Protein AF-A0A9D5MMY2-F1 (afdb_monomer)

Foldseek 3Di:
DKFWAAPQQQTDWDPDDPDPRTDIDDDPPVQDPQVPHDGVVSNQWGWDQDPNHIDIDGHDDVVVVVVVVVVVVVVVVVVVVVVVVVVVVVVVD

Radius of gyration: 20.59 Å; Cα contacts (8 Å, |Δi|>4): 104; chains: 1; bounding box: 56×24×50 Å

Sequence (93 aa):
MKIYVNKKGEIKDVHSTTNTTLQEIEIPDDNNPFEGWSDVRICCFRAEMKNGNLDYAPYIDTRIIDYMDRLSQQNISAQAQIDYIAMMTDIEM

Solvent-accessible surface area (backbone atoms only — not comparable to full-atom values): 5527 Å² total; per-residue (Å²): 86,46,38,28,19,41,96,83,22,41,28,76,42,60,83,76,79,89,59,81,79,41,47,80,45,81,39,57,73,95,67,44,92,59,72,95,60,53,67,75,66,54,44,33,24,26,48,45,81,54,97,91,40,82,47,72,47,84,43,84,52,65,66,56,51,57,46,53,53,49,52,52,54,50,52,52,53,53,50,55,50,51,54,50,51,53,56,57,59,64,70,76,112

Structure (mmCIF, N/CA/C/O backbone):
data_AF-A0A9D5MMY2-F1
#
_entry.id   AF-A0A9D5MMY2-F1
#
loop_
_atom_site.group_PDB
_atom_site.id
_atom_site.type_symbol
_atom_site.label_atom_id
_atom_site.label_alt_id
_atom_site.label_comp_id
_atom_site.label_asym_id
_atom_site.label_entity_id
_atom_site.label_seq_id
_atom_site.pdbx_PDB_ins_code
_atom_site.Cartn_x
_atom_site.Cartn_y
_atom_site.Cartn_z
_atom_site.occupancy
_at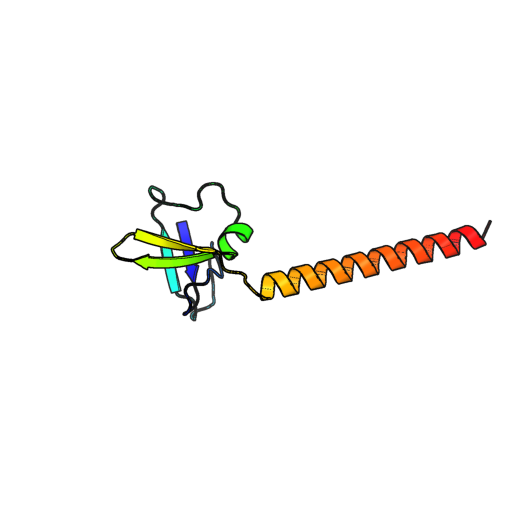om_site.B_iso_or_equiv
_atom_site.auth_seq_id
_atom_site.auth_comp_id
_atom_site.auth_asym_id
_atom_site.auth_atom_id
_atom_site.pdbx_PDB_model_num
ATOM 1 N N . MET A 1 1 ? -13.090 1.313 -2.284 1.00 88.00 1 MET A N 1
ATOM 2 C CA . MET A 1 1 ? -11.723 0.706 -2.356 1.00 88.00 1 MET A CA 1
ATOM 3 C C . MET A 1 1 ? -11.337 0.021 -1.034 1.00 88.00 1 MET A C 1
ATOM 5 O O . MET A 1 1 ? -11.890 0.378 -0.005 1.00 88.00 1 MET A O 1
ATOM 9 N N . LYS A 1 2 ? -10.397 -0.943 -1.014 1.00 91.31 2 LYS A N 1
ATOM 10 C CA . LYS A 1 2 ? -9.890 -1.574 0.226 1.00 91.31 2 LYS A CA 1
ATOM 11 C C . LYS A 1 2 ? -8.370 -1.498 0.318 1.00 91.31 2 LYS A C 1
ATOM 13 O O . LYS A 1 2 ? -7.695 -1.715 -0.680 1.00 91.31 2 LYS A O 1
ATOM 18 N N . ILE A 1 3 ? -7.840 -1.228 1.507 1.00 93.19 3 ILE A N 1
ATOM 19 C CA . ILE A 1 3 ? -6.400 -1.255 1.793 1.00 93.19 3 ILE A CA 1
ATOM 20 C C . ILE A 1 3 ? -6.111 -2.153 2.991 1.00 93.19 3 ILE A C 1
ATOM 22 O O . ILE A 1 3 ? -6.939 -2.296 3.889 1.00 93.19 3 ILE A O 1
ATOM 26 N N . TYR A 1 4 ? -4.921 -2.739 3.022 1.00 94.62 4 TYR A N 1
ATOM 27 C CA . TYR A 1 4 ? -4.492 -3.655 4.070 1.00 94.62 4 TYR A CA 1
ATOM 28 C C . TYR A 1 4 ? -3.260 -3.099 4.764 1.00 94.62 4 TYR A C 1
ATOM 30 O O . TYR A 1 4 ? -2.189 -2.988 4.163 1.00 94.62 4 TYR A O 1
ATOM 38 N N . VAL A 1 5 ? -3.410 -2.752 6.039 1.00 94.12 5 VAL A N 1
ATOM 39 C CA . VAL A 1 5 ? -2.369 -2.097 6.834 1.00 94.12 5 VAL A CA 1
ATOM 40 C C . VAL A 1 5 ? -1.810 -3.027 7.902 1.00 94.12 5 VAL A C 1
ATOM 42 O O . VAL A 1 5 ? -2.511 -3.881 8.437 1.00 94.12 5 VAL A O 1
ATOM 45 N N . ASN A 1 6 ? -0.534 -2.879 8.250 1.00 93.69 6 ASN A N 1
ATOM 46 C CA . ASN A 1 6 ? 0.013 -3.561 9.425 1.00 93.69 6 ASN A CA 1
ATOM 47 C C . ASN A 1 6 ? -0.334 -2.810 10.728 1.00 93.69 6 ASN A C 1
ATOM 49 O O . ASN A 1 6 ? -0.921 -1.732 10.714 1.00 93.69 6 ASN A O 1
ATOM 53 N N . LYS A 1 7 ? 0.113 -3.333 11.878 1.00 92.69 7 LYS A N 1
ATOM 54 C CA . LYS A 1 7 ? -0.099 -2.712 13.204 1.00 92.69 7 LYS A CA 1
ATOM 55 C C . LYS A 1 7 ? 0.466 -1.290 13.364 1.00 92.69 7 LYS A C 1
ATOM 57 O O . LYS A 1 7 ? 0.170 -0.639 14.358 1.00 92.69 7 LYS A O 1
ATOM 62 N N . LYS A 1 8 ? 1.320 -0.829 12.446 1.00 92.25 8 LYS A N 1
ATOM 63 C CA . LYS A 1 8 ? 1.878 0.534 12.421 1.00 92.25 8 LYS A CA 1
ATOM 64 C C . LYS A 1 8 ? 1.122 1.456 11.451 1.00 92.25 8 LYS A C 1
ATOM 66 O O . LYS A 1 8 ? 1.589 2.563 11.194 1.00 92.25 8 LYS A O 1
ATOM 71 N N . GLY A 1 9 ? 0.020 0.982 10.867 1.00 92.31 9 GLY A N 1
ATOM 72 C CA . GLY A 1 9 ? -0.749 1.681 9.841 1.00 92.31 9 GLY A CA 1
ATOM 73 C C . GLY A 1 9 ? -0.119 1.634 8.449 1.00 92.31 9 GLY A C 1
ATOM 74 O O . GLY A 1 9 ? -0.637 2.256 7.540 1.00 92.31 9 GLY A O 1
ATOM 75 N N . GLU A 1 10 ? 0.997 0.933 8.236 1.00 92.88 10 GLU A N 1
ATOM 76 C CA . GLU A 1 10 ? 1.682 0.918 6.934 1.00 92.88 10 GLU A CA 1
ATOM 77 C C . GLU A 1 10 ? 0.891 0.095 5.921 1.00 92.88 10 GLU A C 1
ATOM 79 O O . GLU A 1 10 ? 0.660 -1.093 6.168 1.00 92.88 10 GLU A O 1
ATOM 84 N N . ILE A 1 11 ? 0.529 0.697 4.787 1.00 92.44 11 ILE A N 1
ATOM 85 C CA . ILE A 1 11 ? -0.205 0.025 3.714 1.00 92.44 11 ILE A CA 1
ATOM 86 C C . ILE A 1 11 ? 0.707 -1.003 3.051 1.00 92.44 11 ILE A C 1
ATOM 88 O O . ILE A 1 11 ? 1.761 -0.671 2.516 1.00 92.44 11 ILE A O 1
ATOM 92 N N . LYS A 1 12 ? 0.314 -2.275 3.117 1.00 90.94 12 LYS A N 1
ATOM 93 C CA . LYS A 1 12 ? 1.067 -3.401 2.553 1.00 90.94 12 LYS A CA 1
ATOM 94 C C . LYS A 1 12 ? 0.424 -3.988 1.305 1.00 90.94 12 LYS A C 1
ATOM 96 O O . LYS A 1 12 ? 1.136 -4.625 0.536 1.00 90.94 12 LYS A O 1
ATOM 101 N N . ASP A 1 13 ? -0.881 -3.796 1.143 1.00 90.94 13 ASP A N 1
ATOM 102 C CA . ASP A 1 13 ? -1.661 -4.283 0.009 1.00 90.94 13 ASP A CA 1
ATOM 103 C C . ASP A 1 13 ? -2.899 -3.391 -0.204 1.00 90.94 13 ASP A C 1
ATOM 105 O O . ASP A 1 13 ? -3.332 -2.690 0.713 1.00 90.94 13 ASP A O 1
ATOM 109 N N . VAL A 1 14 ? -3.461 -3.413 -1.408 1.00 88.69 14 VAL A N 1
ATOM 110 C CA . VAL A 1 14 ? -4.492 -2.478 -1.905 1.00 88.69 14 VAL A CA 1
ATOM 111 C C . VAL A 1 14 ? -5.593 -3.182 -2.708 1.00 88.69 14 VAL A C 1
ATOM 113 O O . VAL A 1 14 ? -6.526 -2.544 -3.197 1.00 88.69 14 VAL A O 1
ATOM 116 N N . HIS A 1 15 ? -5.513 -4.510 -2.838 1.00 82.06 15 HIS A N 1
ATOM 117 C CA . HIS A 1 15 ? -6.519 -5.302 -3.549 1.00 82.06 15 HIS A CA 1
ATOM 118 C C . HIS A 1 15 ? -7.053 -6.446 -2.706 1.00 82.06 15 HIS A C 1
ATOM 120 O O . HIS A 1 15 ? -8.259 -6.571 -2.511 1.00 82.06 15 HIS A O 1
ATOM 126 N N . SER A 1 16 ? -6.156 -7.289 -2.207 1.00 85.62 16 SER A N 1
ATOM 127 C CA . SER A 1 16 ? -6.529 -8.472 -1.445 1.00 85.62 16 SER A CA 1
ATOM 128 C C . SER A 1 16 ? -5.303 -9.032 -0.764 1.00 85.62 16 SER A C 1
ATOM 130 O O . SER A 1 16 ? -4.229 -9.042 -1.352 1.00 85.62 16 SER A O 1
ATOM 132 N N . THR A 1 17 ? -5.467 -9.601 0.421 1.00 87.06 17 THR A N 1
ATOM 133 C CA . THR A 1 17 ? -4.363 -10.275 1.092 1.00 87.06 17 THR A CA 1
ATOM 134 C C . THR A 1 17 ? -4.833 -11.558 1.757 1.00 87.06 17 THR A C 1
ATOM 136 O O . THR A 1 17 ? -5.936 -11.638 2.291 1.00 87.06 17 THR A O 1
ATOM 139 N N . THR A 1 18 ? -3.976 -12.576 1.743 1.00 90.12 18 THR A N 1
ATOM 140 C CA . THR A 1 18 ? -4.134 -13.785 2.568 1.00 90.12 18 THR A CA 1
ATOM 141 C C . THR A 1 18 ? -3.477 -13.623 3.940 1.00 90.12 18 THR A C 1
ATOM 143 O O . THR A 1 18 ? -3.569 -14.509 4.791 1.00 90.12 18 THR A O 1
ATOM 146 N N . ASN A 1 19 ? -2.801 -12.494 4.174 1.00 88.56 19 ASN A N 1
ATOM 147 C CA . ASN A 1 19 ? -2.091 -12.224 5.409 1.00 88.56 19 ASN A CA 1
ATOM 148 C C . ASN A 1 19 ? -3.051 -11.730 6.501 1.00 88.56 19 ASN A C 1
ATOM 150 O O . ASN A 1 19 ? -3.372 -10.547 6.583 1.00 88.56 19 ASN A O 1
ATOM 154 N N . THR A 1 20 ? -3.436 -12.636 7.399 1.00 90.19 20 THR A N 1
ATOM 155 C CA . THR A 1 20 ? -4.353 -12.364 8.521 1.00 90.19 20 THR A CA 1
ATOM 156 C C . THR A 1 20 ? -3.792 -11.415 9.583 1.00 90.19 20 THR A C 1
ATOM 158 O O . THR A 1 20 ? -4.516 -11.010 10.488 1.00 90.19 20 THR A O 1
ATOM 161 N N . THR A 1 21 ? -2.503 -11.064 9.511 1.00 92.81 21 THR A N 1
ATOM 162 C CA . THR A 1 21 ? -1.891 -10.094 10.434 1.00 92.81 21 THR A CA 1
ATOM 163 C C . THR A 1 21 ? -2.141 -8.644 10.027 1.00 92.81 21 THR A C 1
ATOM 165 O O . THR A 1 21 ? -1.844 -7.737 10.810 1.00 92.81 21 THR A O 1
ATOM 168 N N . LEU A 1 22 ? -2.656 -8.428 8.814 1.00 93.81 22 LEU A N 1
ATOM 169 C CA . LEU A 1 22 ? -3.017 -7.117 8.299 1.00 93.81 2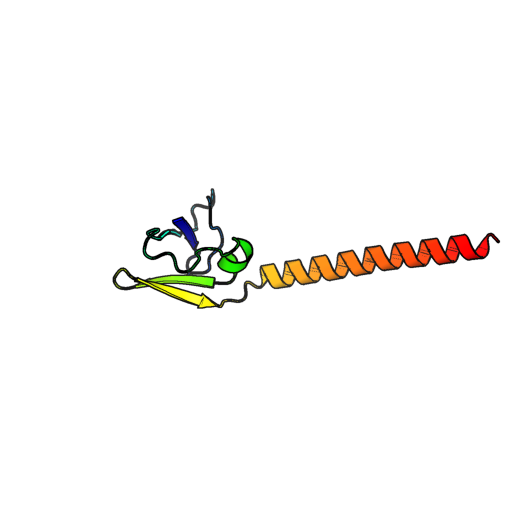2 LEU A CA 1
ATOM 170 C C . LEU A 1 22 ? -4.471 -6.791 8.643 1.00 93.81 22 LEU A C 1
ATOM 172 O O . LEU A 1 22 ? -5.344 -7.655 8.640 1.00 93.81 22 LEU A O 1
ATOM 176 N N . GLN A 1 2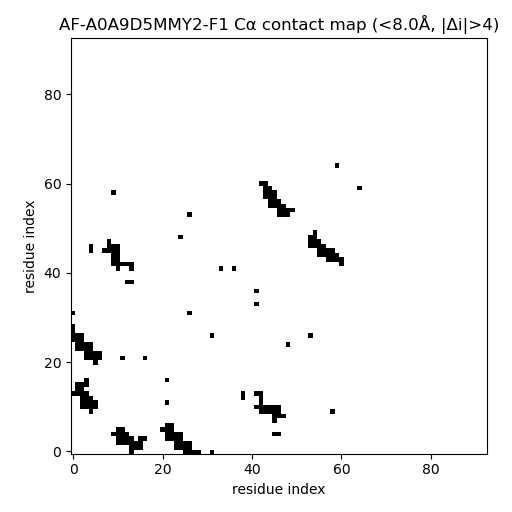3 ? -4.714 -5.521 8.926 1.00 95.00 23 GLN A N 1
ATOM 177 C CA . GLN A 1 23 ? -6.036 -4.963 9.128 1.00 95.00 23 GLN A CA 1
ATOM 178 C C . GLN A 1 23 ? -6.572 -4.446 7.793 1.00 95.00 23 GLN A C 1
ATOM 180 O O . GLN A 1 23 ? -5.893 -3.682 7.109 1.00 95.00 23 GLN A O 1
ATOM 185 N N . GLU A 1 24 ? -7.796 -4.836 7.447 1.00 94.81 24 GLU A N 1
ATOM 186 C CA . GLU A 1 24 ? -8.526 -4.271 6.313 1.00 94.81 24 GLU A CA 1
ATOM 187 C C . GLU A 1 24 ? -9.128 -2.913 6.703 1.00 94.81 24 GLU A C 1
ATOM 189 O O . GLU A 1 24 ? -9.747 -2.775 7.761 1.00 94.81 24 GLU A O 1
ATOM 194 N N . ILE A 1 25 ? -8.945 -1.915 5.842 1.00 92.25 25 ILE A N 1
ATOM 195 C CA . ILE A 1 25 ? -9.618 -0.619 5.906 1.00 92.25 25 ILE A CA 1
ATOM 196 C C . ILE A 1 25 ? -10.375 -0.436 4.592 1.00 92.25 25 ILE A C 1
ATOM 198 O O . ILE A 1 25 ? -9.782 -0.419 3.511 1.00 92.25 25 ILE A O 1
ATOM 202 N N . GLU A 1 26 ? -11.691 -0.294 4.695 1.00 91.25 26 GLU A N 1
ATOM 203 C CA . GLU A 1 26 ? -12.549 0.051 3.568 1.00 91.25 26 GLU A CA 1
ATOM 204 C C . GLU A 1 26 ? -12.609 1.573 3.415 1.00 91.25 26 GLU A C 1
ATOM 206 O O . GLU A 1 26 ? -12.904 2.301 4.362 1.00 91.25 26 GLU A O 1
ATOM 211 N N . ILE A 1 27 ? -12.287 2.045 2.213 1.00 87.81 27 ILE A N 1
ATOM 212 C CA . ILE A 1 27 ? -12.306 3.452 1.824 1.00 87.81 27 ILE A CA 1
ATOM 213 C C . ILE A 1 27 ? -13.532 3.660 0.927 1.00 87.81 27 ILE A C 1
ATOM 215 O O . ILE A 1 27 ? -13.576 3.057 -0.153 1.00 87.81 27 ILE A O 1
ATOM 219 N N . PRO A 1 28 ? -14.509 4.486 1.339 1.00 84.75 28 PRO A N 1
ATOM 220 C CA . PRO A 1 28 ? -15.641 4.861 0.495 1.00 84.75 28 PRO A CA 1
ATOM 221 C C . PRO A 1 28 ? -15.154 5.523 -0.796 1.00 84.75 28 PRO A C 1
ATOM 223 O O . PRO A 1 28 ? -14.227 6.334 -0.759 1.00 84.75 28 PRO A O 1
ATOM 226 N N . ASP A 1 29 ? -15.753 5.181 -1.934 1.00 82.50 29 ASP A N 1
ATOM 227 C CA . ASP A 1 29 ? -15.286 5.665 -3.242 1.00 82.50 29 ASP A CA 1
ATOM 228 C C . ASP A 1 29 ? -15.416 7.195 -3.371 1.00 82.50 29 ASP A C 1
ATOM 230 O O . ASP A 1 29 ? -14.545 7.855 -3.925 1.00 82.50 29 ASP A O 1
ATOM 234 N N . ASP A 1 30 ? -16.450 7.765 -2.761 1.00 83.75 30 ASP A N 1
ATOM 235 C CA . ASP A 1 30 ? -16.748 9.192 -2.644 1.00 83.75 30 ASP A CA 1
ATOM 236 C C . ASP A 1 30 ? -15.768 9.973 -1.746 1.00 83.75 30 ASP A C 1
ATOM 238 O O . ASP A 1 30 ? -15.785 11.204 -1.738 1.00 83.75 30 ASP A O 1
ATOM 242 N N . ASN A 1 31 ? -14.879 9.281 -1.027 1.00 78.94 31 ASN A N 1
ATOM 243 C CA . ASN A 1 31 ? -13.838 9.889 -0.199 1.00 78.94 31 ASN A CA 1
ATOM 244 C C . ASN A 1 31 ? -12.494 9.159 -0.348 1.00 78.94 31 ASN A C 1
ATOM 246 O O . ASN A 1 31 ? -11.764 8.987 0.629 1.00 78.94 31 ASN A O 1
ATOM 250 N N . ASN A 1 32 ? -12.181 8.677 -1.555 1.00 86.62 32 ASN A N 1
ATOM 251 C CA . ASN A 1 32 ? -10.933 7.974 -1.826 1.00 86.62 32 ASN A CA 1
ATOM 252 C C . ASN A 1 32 ? -9.781 8.956 -2.119 1.00 86.62 32 ASN A C 1
ATOM 254 O O . ASN A 1 32 ? -9.690 9.466 -3.238 1.00 86.62 32 ASN A O 1
ATOM 258 N N . PRO A 1 33 ? -8.834 9.184 -1.186 1.00 86.88 33 PRO A N 1
ATOM 259 C CA . PRO A 1 33 ? -7.720 10.099 -1.432 1.00 86.88 33 PRO A CA 1
ATOM 260 C C . PRO A 1 33 ? -6.686 9.545 -2.424 1.00 86.88 33 PRO A C 1
ATOM 262 O O . PRO A 1 33 ? -5.770 10.263 -2.821 1.00 86.88 33 PRO A O 1
ATOM 265 N N . PHE A 1 34 ? -6.808 8.273 -2.813 1.00 89.12 34 PHE A N 1
ATOM 266 C CA . PHE A 1 34 ? -5.902 7.587 -3.730 1.00 89.12 34 PHE A CA 1
ATOM 267 C C . PHE A 1 34 ? -6.482 7.439 -5.142 1.00 89.12 34 PHE A C 1
ATOM 269 O O . PHE A 1 34 ? -5.980 6.645 -5.940 1.00 89.12 34 PHE A O 1
ATOM 276 N N . GLU A 1 35 ? -7.545 8.172 -5.476 1.00 89.31 35 GLU A N 1
ATOM 277 C CA . GLU A 1 35 ? -8.129 8.128 -6.815 1.00 89.31 35 GLU A CA 1
ATOM 278 C C . GLU A 1 35 ? -7.079 8.465 -7.896 1.00 89.31 35 GLU A C 1
ATOM 280 O O . GLU A 1 35 ? -6.316 9.429 -7.797 1.00 89.31 35 GLU A O 1
ATOM 285 N N . GLY A 1 36 ? -6.987 7.619 -8.929 1.00 87.88 36 GLY A N 1
ATOM 286 C CA . GLY A 1 36 ? -5.995 7.752 -10.004 1.00 87.88 36 GLY A CA 1
ATOM 287 C C . GLY A 1 36 ? -4.548 7.417 -9.604 1.00 87.88 36 GLY A C 1
ATOM 288 O O . GLY A 1 36 ? -3.619 7.593 -10.407 1.00 87.88 36 GLY A O 1
ATOM 289 N N . TRP A 1 37 ? -4.312 6.942 -8.378 1.00 89.94 37 TRP A N 1
ATOM 290 C CA . TRP A 1 37 ? -2.997 6.474 -7.952 1.00 89.94 37 TRP A CA 1
ATOM 291 C C . TRP A 1 37 ? -2.791 5.011 -8.334 1.00 89.94 37 TRP A C 1
ATOM 293 O O . TRP A 1 37 ? -3.731 4.235 -8.446 1.00 89.94 37 TRP A O 1
ATOM 303 N N . SER A 1 38 ? -1.533 4.643 -8.572 1.00 88.00 38 SER A N 1
ATOM 304 C CA . SER A 1 38 ? -1.165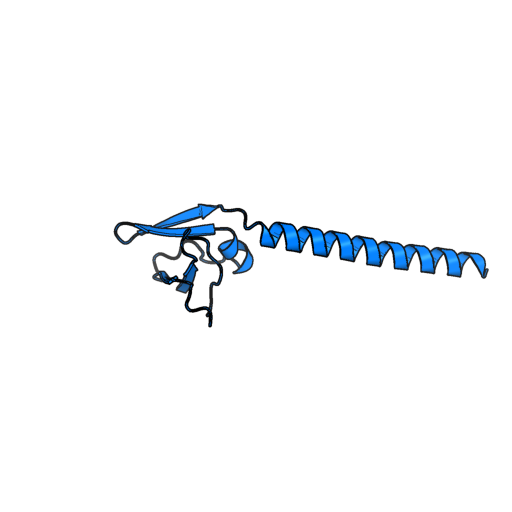 3.241 -8.762 1.00 88.00 38 SER A CA 1
ATOM 305 C C . SER A 1 38 ? -0.894 2.602 -7.407 1.00 88.00 38 SER A C 1
ATOM 307 O O . SER A 1 38 ? -0.377 3.268 -6.511 1.00 88.00 38 SER A O 1
ATOM 309 N N . ASP A 1 39 ? -1.146 1.304 -7.287 1.00 86.75 39 ASP A N 1
ATOM 310 C CA . ASP A 1 39 ? -0.994 0.550 -6.036 1.00 86.75 39 ASP A CA 1
ATOM 311 C C . ASP A 1 39 ? 0.381 0.728 -5.391 1.00 86.75 39 ASP A C 1
ATOM 313 O O . ASP A 1 39 ? 0.499 0.961 -4.191 1.00 86.75 39 ASP A O 1
ATOM 317 N N . VAL A 1 40 ? 1.431 0.736 -6.217 1.00 82.19 40 VAL A N 1
ATOM 318 C CA . VAL A 1 40 ? 2.816 0.953 -5.776 1.00 82.19 40 VAL A CA 1
ATOM 319 C C . VAL A 1 40 ? 2.982 2.291 -5.053 1.00 82.19 40 VAL A C 1
ATOM 321 O O . VAL A 1 40 ? 3.695 2.355 -4.056 1.00 82.19 40 VAL A O 1
ATOM 324 N N . ARG A 1 41 ? 2.320 3.358 -5.524 1.00 86.75 41 ARG A N 1
ATOM 325 C CA . ARG A 1 41 ? 2.372 4.672 -4.866 1.00 86.75 41 ARG A CA 1
ATOM 326 C C . ARG A 1 41 ? 1.650 4.644 -3.526 1.00 86.75 41 ARG A C 1
ATOM 328 O O . ARG A 1 41 ? 2.135 5.241 -2.572 1.00 86.75 41 ARG A O 1
ATOM 335 N N . ILE A 1 42 ? 0.525 3.940 -3.448 1.00 89.69 42 ILE A N 1
ATOM 336 C CA . ILE A 1 42 ? -0.295 3.845 -2.235 1.00 89.69 42 ILE A CA 1
ATOM 337 C C . ILE A 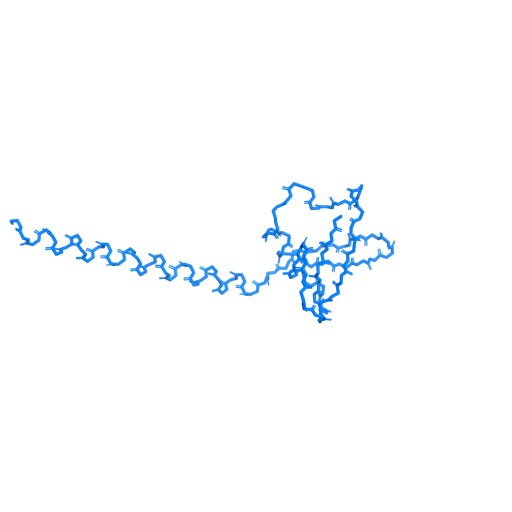1 42 ? 0.447 3.057 -1.145 1.00 89.69 42 ILE A C 1
ATOM 339 O O . ILE A 1 42 ? 0.462 3.470 0.012 1.00 89.69 42 ILE A O 1
ATOM 343 N N . CYS A 1 43 ? 1.174 2.000 -1.513 1.00 89.00 43 CYS A N 1
ATOM 344 C CA . CYS A 1 43 ? 2.022 1.219 -0.603 1.00 89.00 43 CYS A CA 1
ATOM 345 C C . CYS A 1 43 ? 3.190 2.008 0.029 1.00 89.00 43 CYS A C 1
ATOM 347 O O . CYS A 1 43 ? 3.904 1.470 0.872 1.00 89.00 43 CYS A O 1
ATOM 349 N N . CYS A 1 44 ? 3.392 3.276 -0.339 1.00 88.88 44 CYS A N 1
ATOM 350 C CA . CYS A 1 44 ? 4.326 4.199 0.314 1.00 88.88 44 CYS A CA 1
ATOM 351 C C . CYS A 1 44 ? 3.645 5.087 1.378 1.00 88.88 44 CYS A C 1
ATOM 353 O O . CYS A 1 44 ? 4.202 6.109 1.782 1.00 88.88 44 CYS A O 1
ATOM 355 N N . PHE A 1 45 ? 2.431 4.748 1.827 1.00 91.56 45 PHE A N 1
ATOM 356 C CA . PHE A 1 45 ? 1.685 5.522 2.826 1.00 91.56 45 PHE A CA 1
ATOM 357 C C . PHE A 1 45 ? 1.274 4.695 4.045 1.00 91.56 45 PHE A C 1
ATOM 359 O O . PHE A 1 45 ? 1.034 3.490 3.984 1.00 91.56 45 PHE A O 1
ATOM 366 N N . ARG A 1 46 ? 1.268 5.359 5.199 1.00 93.62 46 ARG A N 1
ATOM 367 C CA . ARG A 1 46 ? 0.565 4.891 6.385 1.00 93.62 46 ARG A CA 1
ATOM 368 C C . ARG A 1 46 ? -0.848 5.436 6.332 1.00 93.62 46 ARG A C 1
ATOM 370 O O . ARG A 1 46 ? -1.024 6.582 5.933 1.00 93.62 46 ARG A O 1
ATOM 377 N N . ALA A 1 47 ? -1.810 4.632 6.750 1.00 92.56 47 ALA A N 1
ATOM 378 C CA . ALA A 1 47 ? -3.213 4.981 6.820 1.00 92.56 47 ALA A CA 1
ATOM 379 C C . ALA A 1 47 ? -3.816 4.537 8.155 1.00 92.56 47 ALA A C 1
ATOM 381 O O . ALA A 1 47 ? -3.549 3.436 8.643 1.00 92.56 47 ALA A O 1
ATOM 382 N N . GLU A 1 48 ? -4.647 5.400 8.729 1.00 91.38 48 GLU A N 1
ATOM 383 C CA . GLU A 1 48 ? -5.379 5.147 9.966 1.00 91.38 48 GLU A CA 1
ATOM 384 C C . GLU A 1 48 ? -6.760 5.807 9.898 1.00 91.38 48 GLU A C 1
ATOM 386 O O . GLU A 1 48 ? -6.893 6.963 9.496 1.00 91.38 48 GLU A O 1
ATOM 391 N N . MET A 1 49 ? -7.803 5.087 10.314 1.00 88.00 49 MET A N 1
ATOM 392 C CA . MET A 1 49 ? -9.144 5.660 10.429 1.00 88.00 49 MET A CA 1
ATOM 393 C C . MET A 1 49 ? -9.282 6.411 11.754 1.00 88.00 49 MET A C 1
ATOM 395 O O . MET A 1 49 ? -9.245 5.803 12.824 1.00 88.00 49 MET A O 1
ATOM 399 N N . LYS A 1 50 ? -9.497 7.728 11.689 1.00 86.69 50 LYS A N 1
ATOM 400 C CA . LYS A 1 50 ? -9.716 8.602 12.851 1.00 86.69 50 LYS A CA 1
ATOM 401 C C . LYS A 1 50 ? -11.031 9.349 12.700 1.00 86.69 50 LYS A C 1
ATOM 403 O O . LYS A 1 50 ? -11.210 10.124 11.766 1.00 86.69 50 LYS A O 1
ATOM 408 N N . ASN A 1 51 ? -11.956 9.145 13.638 1.00 85.44 51 ASN A N 1
ATOM 409 C CA . ASN A 1 51 ? -13.262 9.822 13.657 1.00 85.44 51 ASN A CA 1
ATOM 410 C C . ASN A 1 51 ? -14.044 9.702 12.330 1.00 85.44 51 ASN A C 1
ATOM 412 O O . ASN A 1 51 ? -14.705 10.648 11.914 1.00 85.44 51 ASN A O 1
ATOM 416 N N . GLY A 1 52 ? -13.938 8.557 11.647 1.00 81.75 52 GLY A N 1
ATOM 417 C CA . GLY A 1 52 ? -14.595 8.323 10.354 1.00 81.75 52 GLY A CA 1
ATOM 418 C C . GLY A 1 52 ? -13.871 8.906 9.135 1.00 81.75 52 GLY A C 1
ATOM 419 O O . GLY A 1 52 ? -14.325 8.681 8.020 1.00 81.75 52 GLY A O 1
ATOM 420 N N . ASN A 1 53 ? -12.739 9.589 9.322 1.00 84.25 53 ASN A N 1
ATOM 421 C CA . ASN A 1 53 ? -11.895 10.086 8.238 1.00 84.25 53 ASN A CA 1
ATOM 422 C C . ASN A 1 53 ? -10.622 9.247 8.110 1.00 84.25 53 ASN A C 1
ATOM 424 O O . ASN A 1 53 ? -10.072 8.786 9.114 1.00 84.25 53 ASN A O 1
ATOM 428 N N . LEU A 1 54 ? -10.140 9.085 6.879 1.00 87.19 54 LEU A N 1
ATOM 429 C CA . LEU A 1 54 ? -8.862 8.441 6.610 1.00 87.19 54 LEU A CA 1
ATOM 430 C C . LEU A 1 54 ? -7.735 9.467 6.754 1.00 87.19 54 LEU A C 1
ATOM 432 O O . LEU A 1 54 ? -7.619 10.385 5.946 1.00 87.19 54 LEU A O 1
ATOM 436 N N . ASP A 1 55 ? -6.909 9.302 7.782 1.00 90.25 55 ASP A N 1
ATOM 437 C CA . ASP A 1 55 ? -5.659 10.041 7.935 1.00 90.25 55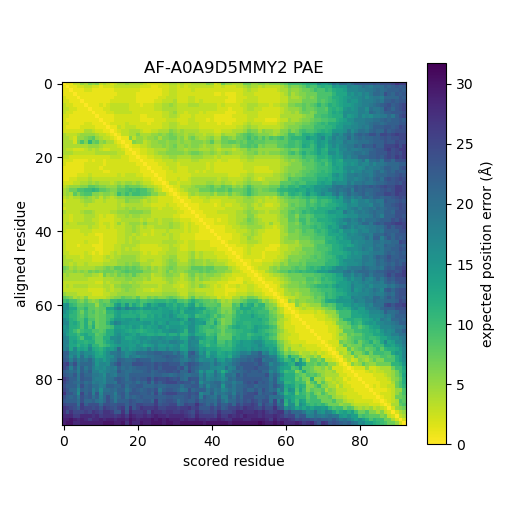 ASP A CA 1
ATOM 438 C C . ASP A 1 55 ? -4.541 9.253 7.249 1.00 90.25 55 ASP A C 1
ATOM 440 O O . ASP A 1 55 ? -4.433 8.035 7.433 1.00 90.25 55 ASP A O 1
ATOM 444 N N . TYR A 1 56 ? -3.722 9.927 6.443 1.00 89.94 56 TYR A N 1
ATOM 445 C CA . TYR A 1 56 ? -2.630 9.293 5.718 1.00 89.94 56 TYR A CA 1
ATOM 446 C C . TYR A 1 56 ? -1.375 10.153 5.709 1.00 89.94 56 TYR A C 1
ATOM 448 O O . TYR A 1 56 ? -1.406 11.372 5.552 1.00 89.94 56 TYR A O 1
ATOM 456 N N . ALA A 1 57 ? -0.236 9.484 5.849 1.00 90.88 57 ALA A N 1
ATOM 457 C CA . ALA A 1 57 ? 1.066 10.125 5.867 1.00 90.88 57 ALA A CA 1
ATOM 458 C C . ALA A 1 57 ? 2.063 9.305 5.050 1.00 90.88 57 ALA A C 1
ATOM 460 O O . ALA A 1 57 ? 2.006 8.070 5.079 1.00 90.88 57 ALA A O 1
ATOM 461 N N . PRO A 1 58 ? 2.993 9.956 4.335 1.00 88.88 58 PRO A N 1
ATOM 462 C CA . PRO A 1 58 ? 4.045 9.233 3.643 1.00 88.88 58 PRO A CA 1
ATOM 463 C C . PRO A 1 58 ? 4.850 8.411 4.654 1.00 88.88 58 PRO A C 1
ATOM 465 O O . PRO A 1 58 ? 5.209 8.889 5.733 1.00 88.88 58 PRO A O 1
ATOM 468 N N . TYR A 1 59 ? 5.156 7.170 4.293 1.00 87.69 59 TYR A N 1
ATOM 469 C CA . TYR A 1 59 ? 6.164 6.379 4.980 1.00 87.69 59 TYR A CA 1
ATOM 470 C C . TYR A 1 59 ? 7.088 5.749 3.956 1.00 87.69 59 TYR A C 1
ATOM 472 O O . TYR A 1 59 ? 6.704 5.406 2.843 1.00 87.69 59 TYR A O 1
ATOM 480 N N . ILE A 1 60 ? 8.333 5.571 4.356 1.00 74.88 60 ILE A N 1
ATOM 481 C CA . ILE A 1 60 ? 9.293 4.876 3.523 1.00 74.88 60 ILE A CA 1
ATOM 482 C C . ILE A 1 60 ? 9.293 3.420 3.972 1.00 74.88 60 ILE A C 1
ATOM 484 O O . ILE A 1 60 ? 9.770 3.099 5.062 1.00 74.88 60 ILE A O 1
ATOM 488 N N . ASP A 1 61 ? 8.728 2.537 3.148 1.00 70.88 61 ASP A N 1
ATOM 489 C CA . ASP A 1 61 ? 8.907 1.104 3.344 1.00 70.88 61 ASP A CA 1
ATOM 490 C C . ASP A 1 61 ? 10.352 0.760 2.997 1.00 70.88 61 ASP A C 1
ATOM 492 O O . ASP A 1 61 ? 10.759 0.820 1.836 1.00 70.88 61 ASP A O 1
ATOM 496 N N . THR A 1 62 ? 11.139 0.385 4.001 1.00 68.50 62 THR A N 1
ATOM 497 C CA . THR A 1 62 ? 12.538 0.006 3.788 1.00 68.50 62 THR A CA 1
ATOM 498 C C . THR A 1 62 ? 12.665 -1.171 2.824 1.00 68.50 62 THR A C 1
ATOM 500 O O . THR A 1 62 ? 13.669 -1.272 2.140 1.00 68.50 62 THR A O 1
ATOM 503 N N . ARG A 1 63 ? 11.626 -2.002 2.661 1.00 70.44 63 ARG A N 1
ATOM 504 C CA . ARG A 1 63 ? 11.627 -3.090 1.672 1.00 70.44 63 ARG A CA 1
ATOM 505 C C . ARG A 1 63 ? 11.543 -2.581 0.236 1.00 70.44 63 ARG A C 1
ATOM 507 O O . ARG A 1 63 ? 12.027 -3.258 -0.663 1.00 70.44 63 ARG A O 1
ATOM 514 N N . ILE A 1 64 ? 10.925 -1.419 0.008 1.00 70.56 64 ILE A N 1
ATOM 515 C CA . ILE A 1 64 ? 10.934 -0.765 -1.307 1.00 70.56 64 ILE A CA 1
ATOM 516 C C . ILE A 1 64 ? 12.336 -0.216 -1.582 1.00 70.56 64 ILE A C 1
ATOM 518 O O . ILE A 1 64 ? 12.816 -0.362 -2.702 1.00 70.56 64 ILE A O 1
ATOM 522 N N . ILE A 1 65 ? 13.026 0.321 -0.567 1.00 71.00 65 ILE A N 1
ATOM 523 C CA . ILE A 1 65 ? 14.450 0.681 -0.685 1.00 71.00 65 ILE A CA 1
ATOM 524 C C . ILE A 1 65 ? 15.275 -0.565 -1.026 1.00 71.00 65 ILE A C 1
ATOM 526 O O . ILE A 1 65 ? 15.950 -0.576 -2.047 1.00 71.00 65 ILE A O 1
ATOM 530 N N . ASP A 1 66 ? 15.130 -1.652 -0.265 1.00 72.88 66 ASP A N 1
ATOM 531 C CA . ASP A 1 66 ? 15.859 -2.906 -0.501 1.00 72.88 66 ASP A CA 1
ATOM 532 C C . ASP A 1 66 ? 15.567 -3.517 -1.883 1.00 72.88 66 ASP A C 1
ATOM 534 O O . ASP A 1 66 ? 16.395 -4.234 -2.452 1.00 72.88 66 ASP A O 1
ATOM 538 N N . TYR A 1 67 ? 14.357 -3.306 -2.408 1.00 71.94 67 TYR A N 1
ATOM 539 C CA . TYR A 1 67 ? 13.964 -3.740 -3.744 1.00 71.94 67 TYR A CA 1
ATOM 540 C C . TYR A 1 67 ? 14.589 -2.856 -4.828 1.00 71.94 67 TYR A C 1
ATOM 542 O O . TYR A 1 67 ? 15.136 -3.384 -5.795 1.00 71.94 67 TYR A O 1
ATOM 550 N N . MET A 1 68 ? 14.571 -1.531 -4.654 1.00 74.12 68 MET A N 1
ATOM 551 C CA . MET A 1 68 ? 15.235 -0.591 -5.561 1.00 74.12 68 MET A CA 1
ATOM 552 C C . MET A 1 68 ? 16.754 -0.807 -5.590 1.00 74.12 68 MET A C 1
ATOM 554 O O . MET A 1 68 ? 17.343 -0.821 -6.670 1.00 74.12 68 MET A O 1
ATOM 558 N N . ASP A 1 69 ? 17.374 -1.072 -4.440 1.00 76.69 69 ASP A N 1
ATOM 559 C CA . ASP A 1 69 ? 18.798 -1.403 -4.345 1.00 76.69 69 ASP A CA 1
ATOM 560 C C . ASP A 1 69 ? 19.121 -2.708 -5.080 1.00 76.69 69 ASP A C 1
ATOM 562 O O . ASP A 1 69 ? 20.098 -2.782 -5.828 1.00 76.69 69 ASP A O 1
ATOM 566 N N . ARG A 1 70 ? 18.267 -3.732 -4.948 1.00 75.50 70 ARG A N 1
ATOM 567 C CA . ARG A 1 70 ? 18.413 -4.984 -5.705 1.00 75.50 70 ARG A CA 1
ATOM 568 C C . ARG A 1 70 ? 18.271 -4.782 -7.211 1.00 75.50 70 ARG A C 1
ATOM 570 O O . ARG A 1 70 ? 19.080 -5.323 -7.961 1.00 75.50 70 ARG A O 1
ATOM 577 N N . LEU A 1 71 ? 17.287 -4.002 -7.660 1.00 75.88 71 LEU A N 1
ATOM 578 C CA . LEU A 1 71 ? 17.118 -3.677 -9.080 1.00 75.88 71 LEU A CA 1
ATOM 579 C C . LEU A 1 71 ? 18.324 -2.908 -9.633 1.00 75.88 71 LEU A C 1
ATOM 581 O O . LEU A 1 71 ? 18.794 -3.201 -10.731 1.00 75.88 71 LEU A O 1
ATOM 585 N N . SER A 1 72 ? 18.858 -1.962 -8.859 1.00 75.00 72 SER A N 1
ATOM 586 C CA . SER A 1 72 ? 20.078 -1.225 -9.201 1.00 75.00 72 SER A CA 1
ATOM 587 C C . SER A 1 72 ? 21.267 -2.173 -9.394 1.00 75.00 72 SER A C 1
ATOM 589 O O . SER A 1 72 ? 21.924 -2.144 -10.434 1.00 75.00 72 SER A O 1
ATOM 591 N N . GLN A 1 73 ? 21.489 -3.095 -8.453 1.00 75.81 73 GLN A N 1
ATOM 592 C CA . GLN A 1 73 ? 22.564 -4.090 -8.546 1.00 75.81 73 GLN A CA 1
ATOM 593 C C . GLN A 1 73 ? 22.404 -5.033 -9.749 1.00 75.81 73 GLN A C 1
ATOM 595 O O . GLN A 1 73 ? 23.389 -5.359 -10.413 1.00 75.81 73 GLN A O 1
ATOM 600 N N . GLN A 1 74 ? 21.176 -5.453 -10.065 1.00 76.69 74 GLN A N 1
ATOM 601 C CA . GLN A 1 74 ? 20.898 -6.297 -11.231 1.00 76.69 74 GLN A CA 1
ATOM 602 C C . GLN A 1 74 ? 21.170 -5.570 -12.552 1.00 76.69 74 GLN A C 1
ATOM 604 O O . GLN A 1 74 ? 21.793 -6.145 -13.442 1.00 76.69 74 GLN A O 1
ATOM 609 N N . ASN A 1 75 ? 20.771 -4.301 -12.664 1.00 70.00 75 ASN A N 1
ATOM 610 C CA . ASN A 1 75 ? 21.046 -3.492 -13.852 1.00 70.00 75 ASN A CA 1
ATOM 611 C C . ASN A 1 75 ? 22.549 -3.258 -14.050 1.00 70.00 75 ASN A C 1
ATOM 613 O O . ASN A 1 75 ? 23.037 -3.356 -15.174 1.00 70.00 75 ASN A O 1
ATOM 617 N N . ILE A 1 76 ? 23.297 -3.027 -12.967 1.00 67.31 76 ILE A N 1
ATOM 618 C CA . ILE A 1 76 ? 24.763 -2.913 -13.017 1.00 67.31 76 ILE A CA 1
ATOM 619 C C . ILE A 1 76 ? 25.391 -4.224 -13.514 1.00 67.31 76 ILE A C 1
ATOM 621 O O . ILE A 1 76 ? 26.257 -4.201 -14.386 1.00 67.31 76 ILE A O 1
ATOM 625 N N . SER A 1 77 ? 24.932 -5.376 -13.013 1.00 71.44 77 SER A N 1
ATOM 626 C CA . SER A 1 77 ? 25.413 -6.687 -13.468 1.00 71.44 77 SER A CA 1
ATOM 627 C C . SER A 1 77 ? 25.102 -6.953 -14.943 1.00 71.44 77 SER A C 1
ATOM 629 O O . SER A 1 77 ? 25.928 -7.546 -15.635 1.00 71.44 77 SER A O 1
ATOM 631 N N . ALA A 1 78 ? 23.922 -6.559 -15.424 1.00 69.69 78 ALA A N 1
ATOM 632 C CA . ALA A 1 78 ? 23.541 -6.729 -16.823 1.00 69.69 78 ALA A CA 1
ATOM 633 C C . ALA A 1 78 ? 24.398 -5.845 -17.742 1.00 69.69 78 ALA A C 1
ATOM 635 O O . ALA A 1 78 ? 24.901 -6.327 -18.755 1.00 69.69 78 ALA A O 1
ATOM 636 N N . GLN A 1 79 ? 24.641 -4.590 -17.350 1.00 76.25 79 GLN A N 1
ATOM 637 C CA . GLN A 1 79 ? 25.515 -3.687 -18.096 1.00 76.25 79 GLN A CA 1
ATOM 638 C C . GLN A 1 79 ? 26.957 -4.211 -18.156 1.00 76.25 79 GLN A C 1
ATOM 640 O O . GLN A 1 79 ? 27.542 -4.260 -19.231 1.00 76.25 79 GLN A O 1
ATOM 645 N N . ALA A 1 80 ? 27.499 -4.708 -17.040 1.00 68.62 80 ALA A N 1
ATOM 646 C CA . ALA A 1 80 ? 28.847 -5.280 -17.006 1.00 68.62 80 ALA A CA 1
ATOM 647 C C . ALA A 1 80 ? 29.010 -6.508 -17.927 1.00 68.62 80 ALA A C 1
ATOM 649 O O . ALA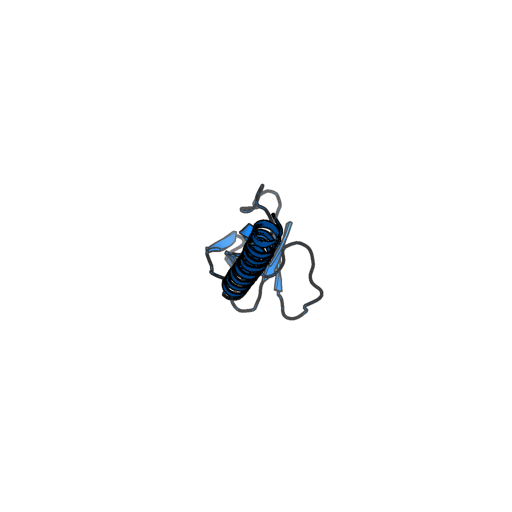 A 1 80 ? 30.076 -6.713 -18.506 1.00 68.62 80 ALA A O 1
ATOM 650 N N . GLN A 1 81 ? 27.962 -7.325 -18.087 1.00 67.50 81 GLN A N 1
ATOM 651 C CA . GLN A 1 81 ? 27.970 -8.452 -19.029 1.00 67.50 81 GLN A CA 1
ATOM 652 C C . GLN A 1 81 ? 27.939 -7.984 -20.488 1.00 67.50 81 GLN A C 1
ATOM 654 O O . GLN A 1 81 ? 28.638 -8.559 -21.320 1.00 67.50 81 GLN A O 1
ATOM 659 N N . ILE A 1 82 ? 27.166 -6.938 -20.792 1.00 75.25 82 ILE A N 1
ATOM 660 C CA . ILE A 1 82 ? 27.122 -6.325 -22.127 1.00 75.25 82 ILE A CA 1
ATOM 661 C C . ILE A 1 82 ? 28.496 -5.749 -22.492 1.00 75.25 82 ILE A C 1
ATOM 663 O O . ILE A 1 82 ? 29.002 -6.032 -23.577 1.00 75.25 82 ILE A O 1
ATOM 667 N N . ASP A 1 83 ? 29.127 -5.018 -21.571 1.00 78.62 83 ASP A N 1
ATOM 668 C CA . ASP A 1 83 ? 30.442 -4.406 -21.787 1.00 78.62 83 ASP A CA 1
ATOM 669 C C . ASP A 1 83 ? 31.537 -5.470 -22.004 1.00 78.62 83 ASP A C 1
ATOM 671 O O . ASP A 1 83 ? 32.397 -5.323 -22.874 1.00 78.62 83 ASP A O 1
ATOM 675 N N . TYR A 1 84 ? 31.480 -6.584 -21.263 1.00 73.50 84 TYR A N 1
ATOM 676 C CA . 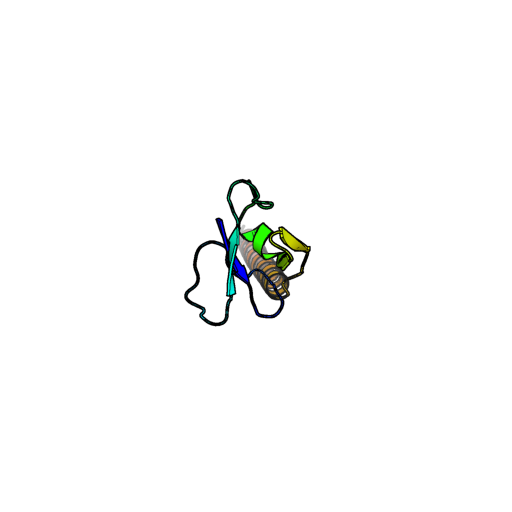TYR A 1 84 ? 32.394 -7.716 -21.446 1.00 73.50 84 TYR A CA 1
ATOM 677 C C . TYR A 1 84 ? 32.228 -8.392 -22.814 1.00 73.50 84 TYR A C 1
ATOM 679 O O . TYR A 1 84 ? 33.222 -8.684 -23.478 1.00 73.50 84 TYR A O 1
ATOM 687 N N . ILE A 1 85 ? 30.986 -8.627 -23.254 1.00 76.25 85 ILE A N 1
ATOM 688 C CA . ILE A 1 85 ? 30.712 -9.208 -24.576 1.00 76.25 85 ILE A CA 1
ATOM 689 C C . ILE A 1 85 ? 31.249 -8.288 -25.676 1.00 76.25 85 ILE A C 1
ATOM 691 O O . ILE A 1 85 ? 31.937 -8.779 -26.565 1.00 76.25 85 ILE A O 1
ATOM 695 N N . ALA A 1 86 ? 31.004 -6.976 -25.578 1.00 78.94 86 ALA A N 1
ATOM 696 C CA . ALA A 1 86 ? 31.494 -5.991 -26.541 1.00 78.94 86 ALA A CA 1
ATOM 697 C C . ALA A 1 86 ? 33.031 -6.012 -26.662 1.00 78.94 86 ALA A C 1
ATOM 699 O O . ALA A 1 86 ? 33.557 -6.097 -27.772 1.00 78.94 86 ALA A O 1
ATOM 700 N N . MET A 1 87 ? 33.751 -6.044 -25.531 1.00 78.81 87 MET A N 1
ATOM 701 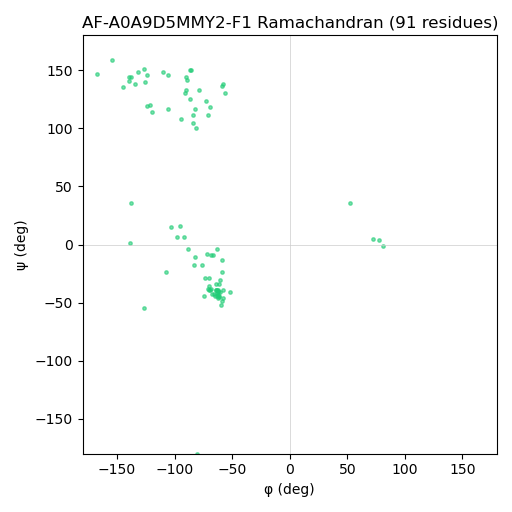C CA . MET A 1 87 ? 35.216 -6.173 -25.521 1.00 78.81 87 MET A CA 1
ATOM 702 C C . MET A 1 87 ? 35.713 -7.463 -26.183 1.00 78.81 87 MET A C 1
ATOM 704 O O . MET A 1 87 ? 36.724 -7.439 -26.877 1.00 78.81 87 MET A O 1
ATOM 708 N N . MET A 1 88 ? 35.038 -8.592 -25.956 1.00 74.69 88 MET A N 1
ATOM 709 C CA . MET A 1 88 ? 35.435 -9.872 -26.549 1.00 74.69 88 MET A CA 1
ATOM 710 C C . MET A 1 88 ? 35.191 -9.905 -28.062 1.00 74.69 88 MET A C 1
ATOM 712 O O . MET A 1 88 ? 36.004 -10.470 -28.786 1.00 74.69 88 MET A O 1
ATOM 716 N N . THR A 1 89 ? 34.122 -9.271 -28.549 1.00 71.06 89 THR A N 1
ATOM 717 C CA . THR A 1 89 ? 33.839 -9.172 -29.990 1.00 71.06 89 THR A CA 1
ATOM 718 C C . THR A 1 89 ? 34.756 -8.197 -30.730 1.00 71.06 89 THR A C 1
ATOM 720 O O . THR A 1 89 ? 35.050 -8.430 -31.898 1.00 71.06 89 THR A O 1
ATOM 723 N N . ASP A 1 90 ? 35.261 -7.153 -30.066 1.00 62.81 90 ASP A N 1
ATOM 724 C CA . ASP A 1 90 ? 36.204 -6.198 -30.671 1.00 62.81 90 ASP A CA 1
ATOM 725 C C . ASP A 1 90 ? 37.637 -6.755 -30.802 1.00 62.81 90 ASP A C 1
ATOM 727 O O . ASP A 1 90 ? 38.434 -6.231 -31.577 1.00 62.81 90 ASP A O 1
ATOM 731 N N . ILE A 1 91 ? 37.982 -7.822 -30.068 1.00 57.72 91 ILE A N 1
ATOM 732 C CA . ILE A 1 91 ? 39.299 -8.487 -30.134 1.00 57.72 91 ILE A CA 1
ATOM 733 C C . ILE A 1 91 ? 39.383 -9.490 -31.305 1.00 57.72 91 ILE A C 1
ATOM 735 O O . ILE A 1 91 ? 40.482 -9.860 -31.714 1.00 57.72 91 ILE A O 1
ATOM 739 N N . GLU A 1 92 ? 38.247 -9.921 -31.866 1.00 52.88 92 GLU A N 1
ATOM 740 C CA . GLU A 1 92 ? 38.186 -10.901 -32.965 1.00 52.88 92 GLU A CA 1
ATOM 741 C C . GLU A 1 92 ? 38.185 -10.282 -34.386 1.00 52.88 92 GLU A C 1
ATOM 743 O O . GLU A 1 92 ? 38.044 -11.028 -35.359 1.00 52.88 92 GLU A O 1
ATOM 748 N N . MET A 1 93 ? 38.373 -8.958 -34.538 1.00 45.75 93 MET A N 1
ATOM 749 C CA . MET A 1 93 ? 38.516 -8.272 -35.844 1.00 45.75 93 MET A CA 1
ATOM 750 C C . MET A 1 93 ? 39.962 -7.942 -36.227 1.00 45.75 93 MET A C 1
ATOM 752 O O . MET A 1 93 ? 40.692 -7.360 -35.395 1.00 45.75 93 MET A O 1
#

Mean predicted aligned error: 10.07 Å

Secondary structure (DSSP, 8-state):
-EEEE-TT-BEEESS----TTSEEEE--GGG-TTTT--HHHHTTEEEEEETTEEEEEE---HHHHHHHHHHHHHHHHHHHHHHHHHHHHHTT-

Nearest PDB structures (foldseek):
  8f7q-assembly1_R  TM=3.719E-01  e=1.004E+00  Homo sapiens
  8f7s-assembly1_D  TM=3.032E-01  e=3.646E+00  Homo sapiens
  6pt3-assembly1_B  TM=3.259E-01  e=4.662E+00  Homo sapiens
  4rwd-assembly2_B  TM=3.269E-01  e=5.271E+00  Escherichia coli
  4rwa-assembly2_B  TM=3.017E-01  e=5.605E+00  Escherichia coli

pLDDT: mean 82.56, std 10.11, range [45.75, 95.0]